Protein AF-A0A3S0UQG2-F1 (afdb_monomer)

Solvent-accessible surface area (backbone atoms only — not comparable to full-atom values): 5217 Å² total; per-residue (Å²): 130,80,65,51,57,45,85,53,20,63,41,52,40,76,34,92,99,51,95,36,32,19,44,62,78,52,57,76,92,50,27,64,61,49,24,53,36,47,76,71,71,46,78,60,58,47,77,49,98,89,45,95,65,69,43,67,41,59,43,65,40,68,68,27,45,75,72,62,43,38,38,46,42,58,43,17,41,46,90,31,37,58,40,48,75,80,65,43,74,105

Structure (mmCIF, N/CA/C/O backbone):
data_AF-A0A3S0UQG2-F1
#
_entry.id   AF-A0A3S0UQG2-F1
#
loop_
_atom_site.group_PDB
_atom_site.id
_atom_site.type_symbol
_atom_site.label_atom_id
_atom_site.label_alt_id
_atom_site.label_comp_id
_atom_site.label_asym_id
_atom_site.label_entity_id
_atom_site.label_seq_id
_atom_site.pdbx_PDB_ins_code
_atom_site.Cartn_x
_atom_site.Cartn_y
_atom_site.Cartn_z
_atom_site.occupancy
_atom_site.B_iso_or_equiv
_atom_site.auth_seq_id
_atom_site.auth_comp_id
_atom_site.auth_asym_id
_atom_site.auth_atom_id
_atom_site.pdbx_PDB_model_num
ATOM 1 N N . MET A 1 1 ? -20.181 -5.329 -1.060 1.00 44.12 1 MET A N 1
ATOM 2 C CA . MET A 1 1 ? -19.135 -4.455 -1.628 1.00 44.12 1 MET A CA 1
ATOM 3 C C . MET A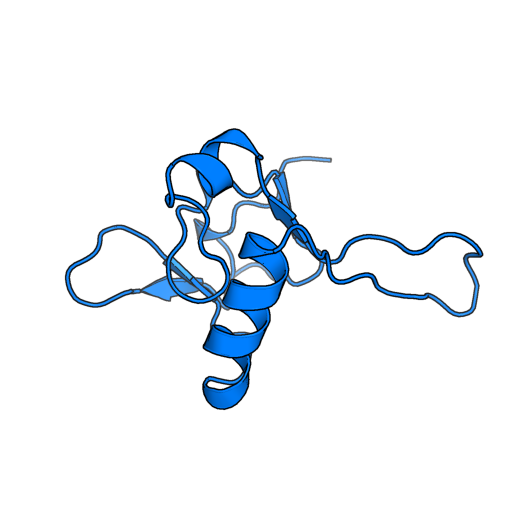 1 1 ? -18.147 -5.362 -2.329 1.00 44.12 1 MET A C 1
ATOM 5 O O . MET A 1 1 ? -17.710 -6.325 -1.715 1.00 44.12 1 MET A O 1
ATOM 9 N N . THR A 1 2 ? -17.899 -5.156 -3.619 1.00 49.34 2 THR A N 1
ATOM 10 C CA . THR A 1 2 ? -16.847 -5.891 -4.334 1.00 49.34 2 THR A CA 1
ATOM 11 C C . THR A 1 2 ? -15.488 -5.514 -3.733 1.00 49.34 2 THR A C 1
ATOM 13 O O . THR A 1 2 ? -15.301 -4.330 -3.444 1.00 49.34 2 THR A O 1
ATOM 16 N N . PRO A 1 3 ? -14.563 -6.468 -3.522 1.00 60.41 3 PRO A N 1
ATOM 17 C CA . PRO A 1 3 ? -13.219 -6.159 -3.039 1.00 60.41 3 PRO A CA 1
ATOM 18 C C . PRO A 1 3 ? -12.572 -5.091 -3.925 1.00 60.41 3 PRO A C 1
ATOM 20 O O . PRO A 1 3 ? -12.634 -5.185 -5.153 1.00 60.41 3 PRO A O 1
ATOM 23 N N . THR A 1 4 ? -11.990 -4.053 -3.326 1.00 77.00 4 THR A N 1
ATOM 24 C CA . THR A 1 4 ? -11.261 -3.025 -4.079 1.00 77.00 4 THR A CA 1
ATOM 25 C C . THR A 1 4 ? -9.980 -3.635 -4.635 1.00 77.00 4 THR A C 1
ATOM 27 O O . THR A 1 4 ? -9.055 -3.919 -3.876 1.00 77.00 4 THR A O 1
ATOM 30 N N . ASN A 1 5 ? -9.917 -3.831 -5.950 1.00 88.69 5 ASN A N 1
ATOM 31 C CA . ASN A 1 5 ? -8.758 -4.421 -6.605 1.00 88.69 5 ASN A CA 1
ATOM 32 C C . ASN A 1 5 ? -7.674 -3.364 -6.857 1.00 88.69 5 ASN A C 1
ATOM 34 O O . ASN A 1 5 ? -7.806 -2.531 -7.752 1.00 88.69 5 ASN A O 1
ATOM 38 N N . CYS A 1 6 ? -6.570 -3.404 -6.105 1.00 93.94 6 CYS A N 1
ATOM 39 C CA . CYS A 1 6 ? -5.492 -2.428 -6.280 1.00 93.94 6 CYS A CA 1
ATOM 40 C C . CYS A 1 6 ? -4.823 -2.481 -7.667 1.00 93.94 6 CYS A C 1
ATOM 42 O O . CYS A 1 6 ? -4.213 -1.483 -8.039 1.00 93.94 6 CYS A O 1
ATOM 44 N N . TYR A 1 7 ? -4.972 -3.550 -8.466 1.00 93.62 7 TYR A N 1
ATOM 45 C CA . TYR A 1 7 ? -4.505 -3.548 -9.864 1.00 93.62 7 TYR A CA 1
ATOM 46 C C . TYR A 1 7 ? -5.170 -2.443 -10.708 1.00 93.62 7 TYR A C 1
ATOM 48 O O 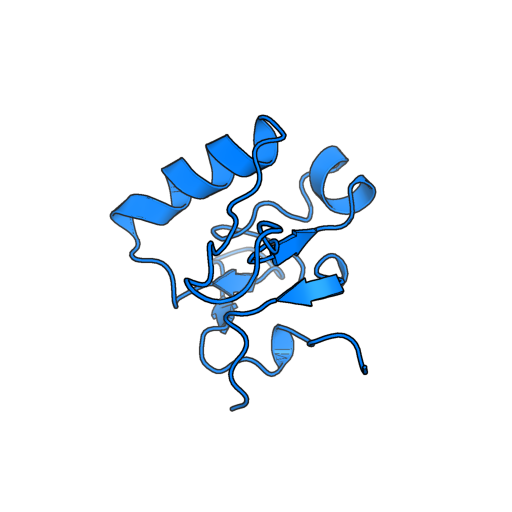. TYR A 1 7 ? -4.529 -1.838 -11.576 1.00 93.62 7 TYR A O 1
ATOM 56 N N . ASP A 1 8 ? -6.420 -2.107 -10.386 1.00 94.94 8 ASP A N 1
ATOM 57 C CA . ASP A 1 8 ? -7.232 -1.118 -11.099 1.00 94.94 8 ASP A CA 1
ATOM 58 C C . ASP A 1 8 ? -7.108 0.293 -10.493 1.00 94.94 8 ASP A C 1
ATOM 60 O O . ASP A 1 8 ? -7.760 1.237 -10.938 1.00 94.94 8 ASP A O 1
ATOM 64 N N . CYS A 1 9 ? -6.257 0.468 -9.475 1.00 95.94 9 CYS A N 1
ATOM 65 C CA . CYS A 1 9 ? -6.081 1.742 -8.786 1.00 95.94 9 CYS A CA 1
ATOM 66 C C . CYS A 1 9 ? -5.115 2.663 -9.538 1.00 95.94 9 CYS A C 1
ATOM 68 O O . CYS A 1 9 ? -3.994 2.262 -9.850 1.00 95.94 9 CYS A O 1
ATOM 70 N N . LYS A 1 10 ? -5.467 3.937 -9.742 1.00 97.06 10 LYS A N 1
ATOM 71 C CA . LYS A 1 10 ? -4.590 4.935 -10.389 1.00 97.06 10 LYS A CA 1
ATOM 72 C C . LYS A 1 10 ? -3.271 5.180 -9.646 1.00 97.06 10 LYS A C 1
ATOM 74 O O . LYS A 1 10 ? -2.319 5.676 -10.235 1.00 97.06 10 LYS A O 1
ATOM 79 N N . PHE A 1 11 ? -3.224 4.839 -8.358 1.00 96.44 11 PHE A N 1
ATOM 80 C CA . PHE A 1 11 ? -2.036 4.943 -7.510 1.00 96.44 11 PHE A CA 1
ATOM 81 C C . PHE A 1 11 ? -1.229 3.641 -7.435 1.00 96.44 11 PHE A C 1
ATOM 83 O O . PHE A 1 11 ? -0.339 3.507 -6.598 1.00 96.44 11 PHE A O 1
ATOM 90 N N . GLN A 1 12 ? -1.561 2.644 -8.252 1.00 96.25 12 GLN A N 1
ATOM 91 C CA . GLN A 1 12 ? -0.758 1.437 -8.367 1.00 96.25 12 GLN A CA 1
ATOM 92 C C . GLN A 1 12 ? 0.521 1.749 -9.147 1.00 96.25 12 GLN A C 1
ATOM 94 O O . GLN A 1 12 ? 0.480 2.328 -10.230 1.00 96.25 12 GLN A O 1
ATOM 99 N N . GLY A 1 13 ? 1.657 1.380 -8.566 1.00 95.62 13 GLY A N 1
ATOM 100 C CA . GLY A 1 13 ? 2.967 1.439 -9.196 1.00 95.62 13 GLY A CA 1
ATOM 101 C C . GLY A 1 13 ? 3.633 0.068 -9.225 1.00 95.62 13 GLY A C 1
ATOM 102 O O . GLY A 1 13 ? 3.156 -0.894 -8.623 1.00 95.62 13 GLY A O 1
ATOM 103 N N . THR A 1 14 ? 4.760 -0.009 -9.921 1.00 96.06 14 THR A N 1
ATOM 104 C CA . THR A 1 14 ? 5.567 -1.226 -10.063 1.00 96.06 14 THR A CA 1
ATOM 105 C C . THR A 1 14 ? 6.781 -1.190 -9.145 1.00 96.06 14 THR A C 1
ATOM 107 O O . THR A 1 14 ? 7.316 -0.115 -8.867 1.00 96.06 14 THR A O 1
ATOM 110 N N . VAL A 1 15 ? 7.264 -2.361 -8.737 1.00 95.06 15 VAL A N 1
ATOM 111 C CA . VAL A 1 15 ? 8.522 -2.509 -7.996 1.00 95.06 15 VAL A CA 1
ATOM 112 C C . VAL A 1 15 ? 9.589 -3.094 -8.935 1.00 95.06 15 VAL A C 1
ATOM 114 O O . VAL A 1 15 ? 9.376 -4.172 -9.489 1.00 95.06 15 VAL A O 1
ATOM 117 N N . PRO A 1 16 ? 10.734 -2.421 -9.166 1.00 94.94 16 PRO A N 1
ATOM 118 C CA . PRO A 1 16 ? 11.786 -2.951 -10.032 1.00 94.94 16 PRO A CA 1
ATOM 119 C C . PRO A 1 16 ? 12.275 -4.335 -9.581 1.00 94.94 16 PRO A C 1
ATOM 121 O O . PRO A 1 16 ? 12.676 -4.513 -8.435 1.00 94.94 16 PRO A O 1
ATOM 124 N N . GLY A 1 17 ? 12.260 -5.309 -10.495 1.00 93.88 17 GLY A N 1
ATOM 125 C CA . GLY A 1 17 ? 12.701 -6.681 -10.214 1.00 93.88 17 GLY A CA 1
ATOM 126 C C . GLY A 1 17 ? 11.700 -7.546 -9.438 1.00 93.88 17 GLY A C 1
ATOM 127 O O . GLY A 1 17 ? 12.038 -8.675 -9.094 1.00 93.88 17 GLY A O 1
ATOM 128 N N . SER A 1 18 ? 10.481 -7.058 -9.191 1.00 93.44 18 SER A N 1
ATOM 129 C CA . SER A 1 18 ? 9.403 -7.795 -8.523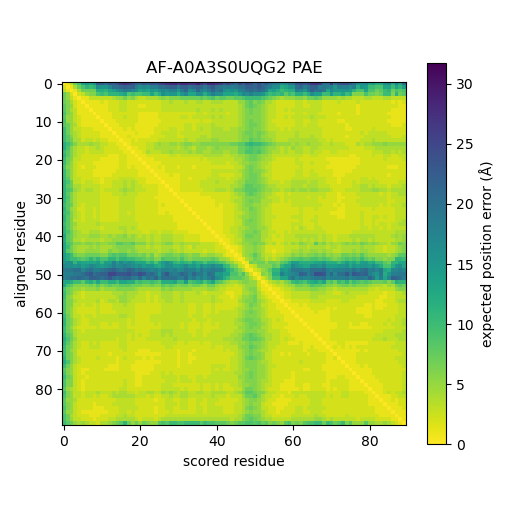 1.00 93.44 18 SER A CA 1
ATOM 130 C C . SER A 1 18 ? 8.125 -7.769 -9.369 1.00 93.44 18 SER A C 1
ATOM 132 O O . SER A 1 18 ? 7.875 -6.821 -10.113 1.00 93.44 18 SER A O 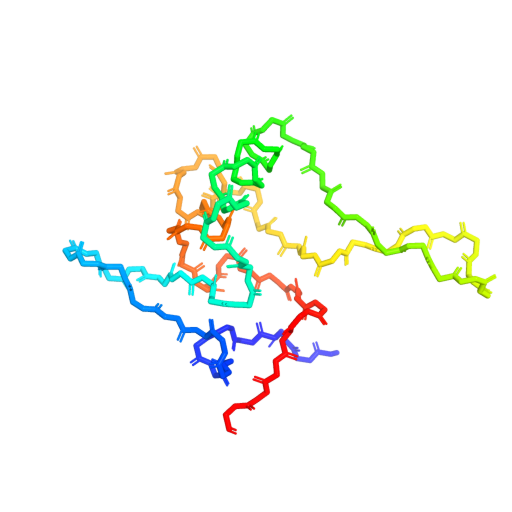1
ATOM 134 N N . ALA A 1 19 ? 7.312 -8.823 -9.271 1.00 92.94 19 ALA A N 1
ATOM 135 C CA . ALA A 1 19 ? 5.978 -8.868 -9.881 1.00 92.94 19 ALA A CA 1
ATOM 136 C C . ALA A 1 19 ? 4.912 -8.163 -9.018 1.00 92.94 19 ALA A C 1
ATOM 138 O O . ALA A 1 19 ? 3.765 -8.013 -9.439 1.00 92.94 19 ALA A O 1
ATOM 139 N N . HIS A 1 20 ? 5.280 -7.747 -7.806 1.00 95.00 20 HIS A N 1
ATOM 140 C CA . HIS A 1 20 ? 4.387 -7.071 -6.880 1.00 95.00 20 HIS A CA 1
ATOM 141 C C . HIS A 1 20 ? 4.182 -5.591 -7.233 1.00 95.00 20 HIS A C 1
ATOM 143 O O . HIS A 1 20 ? 4.848 -5.003 -8.091 1.00 95.00 20 HIS A O 1
ATOM 149 N N . SER A 1 21 ? 3.220 -4.984 -6.543 1.00 95.94 21 SER A N 1
ATOM 150 C CA . SER A 1 21 ? 2.864 -3.576 -6.681 1.00 95.94 21 SER A CA 1
ATOM 151 C C . SER A 1 21 ? 3.401 -2.731 -5.526 1.00 95.94 21 SER A C 1
ATOM 153 O O . SER A 1 21 ? 3.618 -3.215 -4.417 1.00 95.94 21 SER A O 1
ATOM 155 N N . CYS A 1 22 ? 3.550 -1.431 -5.776 1.00 96.75 22 CYS A N 1
ATOM 156 C CA . CYS A 1 22 ? 3.701 -0.408 -4.743 1.00 96.75 22 CYS A CA 1
ATOM 157 C C . CYS A 1 22 ? 2.526 0.581 -4.797 1.00 96.75 22 CYS A C 1
ATOM 159 O O . CYS A 1 22 ? 1.818 0.672 -5.803 1.00 96.75 22 CYS A O 1
ATOM 161 N N . CYS A 1 23 ? 2.294 1.325 -3.713 1.00 96.50 23 CYS A N 1
ATOM 162 C CA . CYS A 1 23 ? 1.257 2.354 -3.660 1.00 96.50 23 CYS A CA 1
ATOM 163 C C . CYS A 1 23 ? 1.886 3.747 -3.740 1.00 96.50 23 CYS A C 1
ATOM 165 O O . CYS A 1 23 ? 2.597 4.179 -2.831 1.00 96.50 23 CYS A O 1
ATOM 167 N N . THR A 1 24 ? 1.591 4.472 -4.819 1.00 96.88 24 THR A N 1
ATOM 168 C CA . THR A 1 24 ? 2.148 5.801 -5.097 1.00 96.88 24 THR A CA 1
ATOM 169 C C . THR A 1 24 ? 1.374 6.946 -4.455 1.00 96.88 24 THR A C 1
ATOM 171 O O . THR A 1 24 ? 1.873 8.067 -4.439 1.00 96.88 24 THR A O 1
ATOM 174 N N . PHE A 1 25 ? 0.206 6.670 -3.860 1.00 95.94 25 PHE A N 1
ATOM 175 C CA . PHE A 1 25 ? -0.537 7.646 -3.056 1.00 95.94 25 PHE A CA 1
ATOM 176 C C . PHE A 1 25 ? 0.273 8.102 -1.839 1.00 95.94 25 PHE A C 1
ATOM 178 O O . PHE A 1 25 ? 0.203 9.259 -1.434 1.00 95.94 25 PHE A O 1
ATOM 185 N N . ILE A 1 26 ? 1.047 7.183 -1.253 1.00 95.25 26 ILE A N 1
ATOM 186 C CA . ILE A 1 26 ? 1.882 7.472 -0.093 1.00 95.25 26 ILE A CA 1
ATOM 187 C C . ILE A 1 26 ? 3.192 8.123 -0.560 1.00 95.25 26 ILE A C 1
ATOM 189 O O . ILE A 1 26 ? 3.894 7.523 -1.393 1.00 95.25 26 ILE A O 1
ATOM 193 N N . PRO A 1 27 ? 3.551 9.300 -0.005 1.00 94.56 27 PRO A N 1
ATOM 194 C CA . PRO A 1 27 ? 4.845 9.936 -0.234 1.00 94.56 27 PRO A CA 1
ATOM 195 C C . PRO A 1 27 ? 6.004 8.989 0.078 1.00 94.56 27 PRO A C 1
ATOM 197 O O . PRO A 1 27 ? 5.945 8.214 1.035 1.00 94.56 27 PRO A O 1
ATOM 200 N N . GLU A 1 28 ? 7.047 9.025 -0.748 1.00 92.00 28 GLU A N 1
ATOM 201 C CA . GLU A 1 28 ? 8.152 8.061 -0.707 1.00 92.00 28 GLU A CA 1
ATOM 202 C C . GLU A 1 28 ? 8.838 7.991 0.666 1.00 92.00 28 GLU A C 1
ATOM 204 O O . GLU A 1 28 ? 9.062 6.900 1.193 1.00 92.00 28 GLU A O 1
ATOM 209 N N . ASP A 1 29 ? 9.058 9.145 1.293 1.00 94.25 29 ASP A N 1
ATOM 210 C CA . ASP A 1 29 ? 9.679 9.306 2.609 1.00 94.25 29 ASP A CA 1
ATOM 211 C C . ASP A 1 29 ? 8.854 8.696 3.758 1.00 94.25 29 ASP A C 1
ATOM 213 O O . ASP A 1 29 ? 9.390 8.372 4.820 1.00 94.25 29 ASP A O 1
ATOM 217 N N . MET A 1 30 ? 7.556 8.465 3.542 1.00 94.50 30 MET A N 1
ATOM 218 C CA . MET A 1 30 ? 6.665 7.841 4.521 1.00 94.50 30 MET A CA 1
ATOM 219 C C . MET A 1 30 ? 6.500 6.332 4.327 1.00 94.50 30 MET A C 1
ATOM 221 O O . MET A 1 30 ? 6.102 5.641 5.270 1.00 94.50 30 MET A O 1
ATOM 225 N N . ARG A 1 31 ? 6.797 5.791 3.139 1.00 94.56 31 ARG A N 1
ATOM 226 C CA . ARG A 1 31 ? 6.456 4.400 2.791 1.00 94.56 31 ARG A CA 1
ATOM 227 C C . ARG A 1 31 ? 7.092 3.381 3.727 1.00 94.56 31 ARG A C 1
ATOM 229 O O . ARG A 1 31 ? 6.388 2.520 4.250 1.00 94.56 31 ARG A O 1
ATOM 236 N N . LEU A 1 32 ? 8.393 3.513 3.992 1.00 93.88 32 LEU A N 1
ATOM 237 C CA . LEU A 1 32 ? 9.114 2.591 4.873 1.00 93.88 32 LEU A CA 1
ATOM 238 C C . LEU A 1 32 ? 8.568 2.635 6.306 1.00 93.88 32 LEU A C 1
ATOM 240 O O . LEU A 1 32 ? 8.373 1.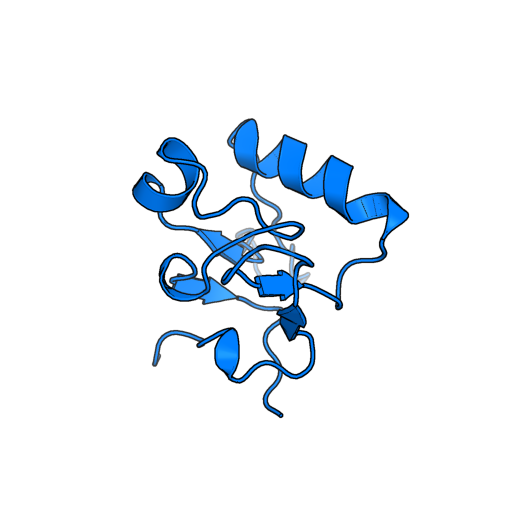596 6.933 1.00 93.88 32 LEU A O 1
ATOM 244 N N . LYS A 1 33 ? 8.265 3.837 6.811 1.00 95.00 33 LYS A N 1
ATOM 245 C CA . LYS A 1 33 ? 7.678 4.016 8.143 1.00 95.00 33 LYS A CA 1
ATOM 246 C C . LYS A 1 33 ? 6.315 3.334 8.238 1.00 95.00 33 LYS A C 1
ATOM 248 O O . LYS A 1 33 ? 6.062 2.644 9.219 1.00 95.00 33 LYS A O 1
ATOM 253 N N . LEU A 1 34 ? 5.455 3.499 7.232 1.00 93.62 34 LEU A N 1
ATOM 254 C CA . LEU A 1 34 ? 4.145 2.845 7.216 1.00 93.62 34 LEU A CA 1
ATOM 255 C C . LEU A 1 34 ? 4.266 1.324 7.118 1.00 93.62 34 LEU A C 1
ATOM 257 O O . LEU A 1 34 ? 3.607 0.627 7.882 1.00 93.62 34 LEU A O 1
ATOM 261 N N . MET A 1 35 ? 5.153 0.814 6.263 1.00 93.44 35 MET A N 1
ATOM 262 C CA . MET A 1 35 ? 5.422 -0.621 6.162 1.00 93.44 35 MET A CA 1
ATOM 263 C C . MET A 1 35 ? 5.829 -1.214 7.518 1.00 93.44 35 MET A C 1
ATOM 265 O O . MET A 1 35 ? 5.271 -2.221 7.948 1.00 93.44 35 MET A O 1
ATOM 269 N N . LEU A 1 36 ? 6.743 -0.557 8.242 1.00 93.38 36 LEU A N 1
ATOM 270 C CA . LEU A 1 36 ? 7.159 -0.991 9.580 1.00 93.38 36 LEU A CA 1
ATOM 271 C C . LEU A 1 36 ? 6.007 -0.974 10.594 1.00 93.38 36 LEU A C 1
ATOM 273 O O . LEU A 1 36 ? 5.944 -1.846 11.458 1.00 93.38 36 LEU A O 1
ATOM 277 N N . LEU A 1 37 ? 5.079 -0.017 10.490 1.00 92.56 37 LEU A N 1
ATOM 278 C CA . LEU A 1 37 ? 3.889 0.007 11.342 1.00 92.56 37 LEU A CA 1
ATOM 279 C C . LEU A 1 37 ? 2.998 -1.216 11.081 1.00 92.56 37 LEU A C 1
ATOM 281 O O . LEU A 1 37 ? 2.686 -1.924 12.039 1.00 92.56 37 LEU A O 1
ATOM 285 N N . TYR A 1 38 ? 2.678 -1.524 9.820 1.00 90.06 38 TYR A N 1
ATOM 286 C CA . TYR A 1 38 ? 1.862 -2.697 9.475 1.00 90.06 38 TYR A CA 1
ATOM 287 C C . TYR A 1 38 ? 2.531 -4.014 9.879 1.00 90.06 38 TYR A C 1
ATOM 289 O O . TYR A 1 38 ? 1.881 -4.871 10.475 1.00 90.06 38 TYR A O 1
ATOM 297 N N . LEU A 1 39 ? 3.843 -4.150 9.662 1.00 89.94 39 LEU A N 1
ATOM 298 C CA . LEU A 1 39 ? 4.609 -5.315 10.123 1.00 89.94 39 LEU A CA 1
ATOM 299 C C . LEU A 1 39 ? 4.627 -5.447 11.653 1.00 89.94 39 LEU A C 1
ATOM 301 O O . LEU A 1 39 ? 4.662 -6.558 12.175 1.00 89.94 39 LEU A O 1
ATOM 305 N N . SER A 1 40 ? 4.558 -4.331 12.385 1.00 90.62 40 SER A N 1
ATOM 306 C CA . SER A 1 40 ? 4.416 -4.331 13.849 1.00 90.62 40 SER A CA 1
ATOM 307 C C . SER A 1 40 ? 2.985 -4.604 14.338 1.00 90.62 40 SER A C 1
ATOM 309 O O . SER A 1 40 ? 2.723 -4.511 15.536 1.00 90.62 40 SER A O 1
ATOM 311 N N . GLY A 1 41 ? 2.050 -4.909 13.430 1.00 88.75 41 GLY A N 1
ATOM 312 C CA . GLY A 1 41 ? 0.639 -5.143 13.741 1.00 88.75 41 GLY A CA 1
ATOM 313 C C . GLY A 1 41 ? -0.164 -3.866 13.996 1.00 88.75 41 GLY A C 1
ATOM 314 O O . GLY A 1 41 ? -1.276 -3.934 14.511 1.00 88.75 41 GLY A O 1
ATOM 315 N N . LYS A 1 42 ? 0.385 -2.692 13.661 1.00 90.44 42 LYS A N 1
ATOM 316 C CA . LYS A 1 42 ? -0.316 -1.411 13.787 1.00 90.44 42 LYS A CA 1
ATOM 317 C C . LYS A 1 42 ? -1.041 -1.090 12.490 1.00 90.44 42 LYS A C 1
ATOM 319 O O . LYS A 1 42 ? -0.444 -1.109 11.419 1.00 90.44 42 LYS A O 1
ATOM 324 N N . GLN A 1 43 ? -2.308 -0.719 12.610 1.00 86.31 43 GLN A N 1
ATOM 325 C CA . GLN A 1 43 ? -3.150 -0.338 11.485 1.00 86.31 43 GLN A CA 1
ATOM 326 C C . GLN A 1 43 ? -3.440 1.162 11.531 1.00 86.31 43 GLN A C 1
ATOM 328 O O . GLN A 1 43 ? -3.616 1.737 12.606 1.00 86.31 43 GLN A O 1
ATOM 333 N N . LEU A 1 44 ? -3.472 1.804 10.363 1.00 88.25 44 LEU A N 1
ATOM 334 C CA . LEU A 1 44 ? -3.924 3.188 10.268 1.00 88.25 44 LEU A CA 1
ATOM 335 C C . LEU A 1 44 ? -5.447 3.225 10.199 1.00 88.25 44 LEU A C 1
ATOM 337 O O . LEU A 1 44 ? -6.056 2.474 9.435 1.00 88.25 44 LEU A O 1
ATOM 341 N N . VAL A 1 45 ? -6.039 4.145 10.949 1.00 90.00 45 VAL A N 1
ATOM 342 C CA . VAL A 1 45 ? -7.483 4.363 10.993 1.00 90.00 45 VAL A CA 1
ATOM 343 C C . VAL A 1 45 ? -7.811 5.803 10.622 1.00 90.00 45 VAL A C 1
ATOM 345 O O . VAL A 1 45 ? -7.024 6.714 10.879 1.00 90.00 45 VAL A O 1
ATOM 348 N N . ILE A 1 46 ? -8.971 5.999 10.008 1.00 85.50 46 ILE A N 1
ATOM 349 C CA . ILE A 1 46 ? -9.584 7.306 9.800 1.00 85.50 46 ILE A CA 1
ATOM 350 C C . ILE A 1 46 ? -10.566 7.514 10.944 1.00 85.50 46 ILE A C 1
ATOM 352 O O . ILE A 1 46 ? -11.471 6.706 11.148 1.00 85.50 46 ILE A O 1
ATOM 356 N N . THR A 1 47 ? -10.389 8.605 11.676 1.00 81.94 47 THR A N 1
ATOM 357 C CA . THR A 1 47 ? -11.392 9.122 12.604 1.00 81.94 47 THR A CA 1
ATOM 358 C C . THR A 1 47 ? -12.262 10.099 11.826 1.00 81.94 47 THR A C 1
ATOM 360 O O . THR A 1 47 ? -11.782 11.162 11.431 1.00 81.94 47 THR A O 1
ATOM 363 N N . GLN A 1 48 ? -13.504 9.723 11.532 1.00 74.38 48 GLN A N 1
ATOM 364 C CA . GLN A 1 48 ? -14.468 10.659 10.956 1.00 74.38 48 GLN A CA 1
ATOM 365 C C . GLN A 1 48 ? -15.118 11.438 12.099 1.00 74.38 48 GLN A C 1
ATOM 367 O O . GLN A 1 48 ? -15.424 10.855 13.133 1.00 74.38 48 GLN A O 1
ATOM 372 N N . GLU A 1 49 ? -15.327 12.743 11.926 1.00 71.44 49 GLU A N 1
ATOM 373 C CA . GLU A 1 49 ? -15.888 13.607 12.980 1.00 71.44 49 GLU A CA 1
ATOM 374 C C . GLU A 1 49 ? -17.308 13.1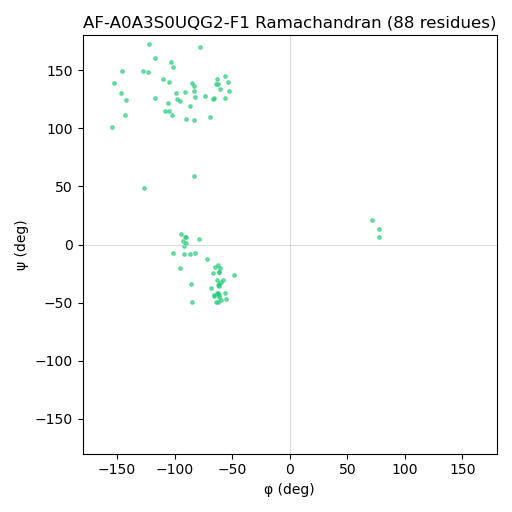84 13.411 1.00 71.44 49 GLU A C 1
ATOM 376 O O . GLU A 1 49 ? -17.709 13.451 14.539 1.00 71.44 49 GLU A O 1
ATOM 381 N N . GLU A 1 50 ? -18.047 12.488 12.539 1.00 69.81 50 GLU A N 1
ATOM 382 C CA . GLU A 1 50 ? -19.439 12.063 12.760 1.00 69.81 50 GLU A CA 1
ATOM 383 C C . GLU A 1 50 ? -19.603 10.585 13.166 1.00 69.81 50 GLU A C 1
ATOM 385 O O . GLU A 1 50 ? -20.710 10.172 13.508 1.00 69.81 50 GLU A O 1
ATOM 390 N N . SER A 1 51 ? -18.538 9.771 13.145 1.00 62.41 51 SER A N 1
ATOM 391 C CA . SER A 1 51 ? -18.600 8.356 13.542 1.00 62.41 51 SER A CA 1
ATOM 392 C C . SER A 1 51 ? -17.717 8.096 14.759 1.00 62.41 51 SER A C 1
ATOM 394 O O . SER A 1 51 ? -16.518 8.360 14.710 1.00 62.41 51 SER A O 1
ATOM 396 N N . GLU A 1 52 ? -18.274 7.515 15.823 1.00 69.75 52 GLU A N 1
ATOM 397 C CA . GLU A 1 52 ? -17.511 7.212 17.047 1.00 69.75 52 GLU A CA 1
ATOM 398 C C . GLU A 1 52 ? -16.432 6.137 16.837 1.00 69.75 52 GLU A C 1
ATOM 400 O O . GLU A 1 52 ? -15.428 6.126 17.548 1.00 69.75 52 GLU A O 1
ATOM 405 N N . GLU A 1 53 ? -16.596 5.262 15.841 1.00 80.94 53 GLU A N 1
ATOM 406 C CA . GLU A 1 53 ? -15.702 4.122 15.644 1.00 80.94 53 GLU A CA 1
ATOM 407 C C . GLU A 1 53 ? -14.621 4.401 14.583 1.00 80.94 53 GLU A C 1
ATOM 409 O O . GLU A 1 53 ? -14.943 4.740 13.438 1.00 80.94 53 GLU A O 1
ATOM 414 N N . PRO A 1 54 ? -13.328 4.231 14.916 1.00 84.12 54 PRO A N 1
ATOM 415 C CA . PRO A 1 54 ? -12.240 4.394 13.962 1.00 84.12 54 PRO A CA 1
ATOM 416 C C . PRO A 1 54 ? -12.310 3.322 12.868 1.00 84.12 54 PRO A C 1
ATOM 418 O O . PRO A 1 54 ? -12.295 2.122 13.143 1.00 84.12 54 PRO A O 1
ATOM 421 N N . VAL A 1 55 ? -12.318 3.749 11.605 1.00 86.25 55 VAL A N 1
ATOM 422 C CA . VAL A 1 55 ? -12.394 2.831 10.459 1.00 86.25 55 VAL A CA 1
ATOM 423 C C . VAL A 1 55 ? -11.002 2.611 9.875 1.00 86.25 55 VAL A C 1
ATOM 425 O O . VAL A 1 55 ? -10.312 3.589 9.574 1.00 86.25 55 VAL A O 1
ATOM 428 N N . PRO A 1 56 ? -10.562 1.365 9.647 1.00 90.31 56 PRO A N 1
ATOM 429 C CA . PRO A 1 56 ? -9.273 1.129 9.022 1.00 90.31 56 PRO A CA 1
ATOM 430 C C . PRO A 1 56 ? -9.159 1.685 7.600 1.00 90.31 56 PRO A C 1
ATOM 432 O O . PRO A 1 56 ? -10.062 1.532 6.778 1.00 90.31 56 PRO A O 1
ATOM 435 N N . ILE A 1 57 ? -8.008 2.290 7.291 1.00 91.88 57 ILE A N 1
ATOM 436 C CA . ILE A 1 57 ? -7.698 2.800 5.944 1.00 91.88 57 ILE A CA 1
ATOM 437 C C . ILE A 1 57 ? -7.518 1.650 4.949 1.00 91.88 57 ILE A C 1
ATOM 439 O O . ILE A 1 57 ? -7.879 1.768 3.778 1.00 91.88 57 ILE A O 1
ATOM 443 N N . LEU A 1 58 ? -6.912 0.560 5.407 1.00 92.31 58 LEU A N 1
ATOM 444 C CA . LEU A 1 58 ? -6.497 -0.566 4.585 1.00 92.31 58 LEU A CA 1
ATOM 445 C C . LEU A 1 58 ? -6.629 -1.845 5.399 1.00 92.31 58 LEU A C 1
ATOM 447 O O . LEU A 1 58 ? -6.095 -1.911 6.506 1.00 92.31 58 LEU A O 1
ATOM 451 N N . ASN A 1 59 ? -7.270 -2.862 4.836 1.00 92.00 59 ASN A N 1
ATOM 452 C CA . ASN A 1 59 ? -7.325 -4.199 5.410 1.00 92.00 59 ASN A CA 1
ATOM 453 C C . ASN A 1 59 ? -6.453 -5.148 4.589 1.00 92.00 59 ASN A C 1
ATOM 455 O O . ASN A 1 59 ? -6.731 -5.424 3.419 1.00 92.00 59 ASN A O 1
ATOM 459 N N . LEU A 1 60 ? -5.401 -5.651 5.229 1.00 92.19 60 LEU A N 1
ATOM 460 C CA . LEU A 1 60 ? -4.469 -6.614 4.659 1.00 92.19 60 LEU A CA 1
ATOM 461 C C . LEU A 1 60 ? -4.734 -7.999 5.237 1.00 92.19 60 LEU A C 1
ATOM 463 O O . LEU A 1 60 ? -4.981 -8.141 6.435 1.00 92.19 60 LEU A O 1
ATOM 467 N N . ASP A 1 61 ? -4.651 -9.017 4.389 1.00 91.94 61 ASP A N 1
ATOM 468 C CA . ASP A 1 61 ? -4.781 -10.400 4.822 1.00 91.94 61 ASP A CA 1
ATOM 469 C C . ASP A 1 61 ? -3.592 -10.796 5.729 1.00 91.94 61 ASP A C 1
ATOM 471 O O . ASP A 1 61 ? -2.429 -10.667 5.315 1.00 91.94 61 ASP A O 1
ATOM 475 N N . PRO A 1 62 ? -3.838 -11.306 6.953 1.00 91.62 62 PRO A N 1
ATOM 476 C CA . PRO A 1 62 ? -2.774 -11.709 7.871 1.00 91.62 62 PRO A CA 1
ATOM 477 C C . PRO A 1 62 ? -1.825 -12.774 7.307 1.00 91.62 62 PRO A C 1
ATOM 479 O O . PRO A 1 62 ? -0.646 -12.799 7.667 1.00 91.62 62 PRO A O 1
ATOM 482 N N . HIS A 1 63 ? -2.308 -13.655 6.427 1.00 92.81 63 HIS A N 1
ATOM 483 C CA . HIS A 1 63 ? -1.487 -14.650 5.745 1.00 92.81 63 HIS A CA 1
ATOM 484 C C . HIS A 1 63 ? -0.488 -13.984 4.796 1.00 92.81 63 HIS A C 1
ATOM 486 O O . HIS A 1 63 ? 0.694 -14.335 4.805 1.00 92.81 63 HIS A O 1
ATOM 492 N N . GLY A 1 64 ? -0.939 -12.989 4.028 1.00 93.12 64 GLY A N 1
ATOM 493 C CA . GLY A 1 64 ? -0.079 -12.196 3.152 1.00 93.12 64 GLY A CA 1
ATOM 494 C C . GLY A 1 64 ? 0.997 -11.441 3.935 1.00 93.12 64 GLY A C 1
ATOM 495 O O . GLY A 1 64 ? 2.168 -11.479 3.563 1.00 93.12 64 GLY A O 1
ATOM 496 N N . ILE A 1 65 ? 0.635 -10.825 5.067 1.00 91.62 65 ILE A N 1
ATOM 497 C CA . ILE A 1 65 ? 1.596 -10.122 5.938 1.00 91.62 65 ILE A CA 1
ATOM 498 C C . ILE A 1 65 ? 2.639 -11.103 6.486 1.00 91.62 65 ILE A C 1
ATOM 500 O O . ILE A 1 65 ? 3.839 -10.860 6.382 1.00 91.62 65 ILE A O 1
ATOM 504 N N . LYS A 1 66 ? 2.196 -12.236 7.046 1.00 91.19 66 LYS A N 1
ATOM 505 C CA . LYS A 1 66 ? 3.079 -13.214 7.700 1.00 91.19 66 LYS A CA 1
ATOM 506 C C . LYS A 1 66 ? 4.121 -13.813 6.751 1.00 91.19 66 LYS A C 1
ATOM 508 O O . LYS A 1 66 ? 5.229 -14.109 7.189 1.00 91.19 66 LYS A O 1
ATOM 513 N N . ASN A 1 67 ? 3.771 -13.995 5.480 1.00 93.38 67 ASN A N 1
ATOM 514 C CA . ASN A 1 67 ? 4.682 -14.518 4.460 1.00 93.38 67 ASN A CA 1
ATOM 515 C C . ASN A 1 67 ? 5.477 -13.420 3.731 1.00 93.38 67 ASN A C 1
ATOM 517 O O . ASN A 1 67 ? 6.261 -13.728 2.836 1.00 93.38 67 ASN A O 1
ATOM 521 N N . GLY A 1 68 ? 5.292 -12.146 4.098 1.00 91.31 68 GLY A N 1
ATOM 522 C CA . GLY A 1 68 ? 5.965 -11.020 3.453 1.00 91.31 68 GLY A CA 1
ATOM 523 C C . GLY A 1 68 ? 5.454 -10.710 2.043 1.00 91.31 68 GLY A C 1
ATOM 524 O O . GLY A 1 68 ? 6.165 -10.075 1.273 1.00 91.31 68 GLY A O 1
ATOM 525 N N . TRP A 1 69 ? 4.242 -11.144 1.691 1.00 94.62 69 TRP A N 1
ATOM 526 C CA . TRP A 1 69 ? 3.593 -10.874 0.399 1.00 94.62 69 TRP A CA 1
ATOM 527 C C . TRP A 1 69 ? 2.714 -9.617 0.418 1.00 94.62 69 TRP A C 1
ATOM 529 O O . TRP A 1 69 ? 2.226 -9.184 -0.623 1.00 94.62 69 TRP A O 1
ATOM 539 N N . ALA A 1 70 ? 2.502 -9.023 1.595 1.00 94.94 70 ALA A N 1
ATOM 540 C CA . ALA A 1 70 ? 1.654 -7.850 1.789 1.00 94.94 70 ALA A CA 1
ATOM 541 C C . ALA A 1 70 ? 2.389 -6.700 2.511 1.00 94.94 70 ALA A C 1
ATOM 543 O O . ALA A 1 70 ? 1.859 -6.127 3.463 1.00 94.94 70 ALA A O 1
ATOM 544 N N . ASN A 1 71 ? 3.603 -6.332 2.076 1.00 95.19 71 ASN A N 1
ATOM 545 C CA . ASN A 1 71 ? 4.386 -5.239 2.683 1.00 95.19 71 ASN A CA 1
ATOM 546 C C . ASN A 1 71 ? 3.966 -3.868 2.126 1.00 95.19 71 ASN A C 1
ATOM 548 O O . ASN A 1 71 ? 4.754 -3.113 1.545 1.00 95.19 71 ASN A O 1
ATOM 552 N N . TRP A 1 72 ? 2.688 -3.532 2.288 1.00 95.25 72 TRP A N 1
ATOM 553 C CA . TRP A 1 72 ? 2.154 -2.237 1.879 1.00 95.25 72 TRP A CA 1
ATOM 554 C C . TRP A 1 72 ? 2.815 -1.092 2.675 1.00 95.25 72 TRP A C 1
ATOM 556 O O . TRP A 1 72 ? 3.054 -1.244 3.874 1.00 95.25 72 TRP A O 1
ATOM 566 N N . PRO A 1 73 ? 3.089 0.079 2.067 1.00 96.19 73 PRO A N 1
ATOM 567 C CA . PRO A 1 73 ? 2.830 0.470 0.673 1.00 96.19 73 PRO A CA 1
ATOM 568 C C . PRO A 1 73 ? 3.989 0.181 -0.297 1.00 96.19 73 PRO A C 1
ATOM 570 O O . PRO A 1 73 ? 3.940 0.631 -1.442 1.00 96.19 73 PRO A O 1
ATOM 573 N N . VAL A 1 74 ? 5.048 -0.495 0.154 1.00 96.19 74 VAL A N 1
ATOM 574 C CA . VAL A 1 74 ? 6.327 -0.593 -0.570 1.00 96.19 74 VAL A CA 1
ATOM 575 C C . VAL A 1 74 ? 6.314 -1.718 -1.599 1.00 96.19 74 VAL A C 1
ATOM 577 O O . VAL A 1 74 ? 6.683 -1.485 -2.745 1.00 96.19 74 VAL A O 1
ATOM 580 N N . ASP A 1 75 ? 5.900 -2.912 -1.187 1.00 96.12 75 ASP A N 1
ATOM 581 C CA . ASP A 1 75 ? 5.974 -4.129 -1.992 1.00 96.12 75 ASP A CA 1
ATOM 582 C C . ASP A 1 75 ? 4.882 -5.097 -1.515 1.00 96.12 75 ASP A C 1
ATOM 584 O O . ASP A 1 75 ? 4.983 -5.715 -0.453 1.00 96.12 75 ASP A O 1
ATOM 588 N N . PHE A 1 76 ? 3.779 -5.165 -2.251 1.00 96.06 76 PHE A N 1
ATOM 589 C CA . PHE A 1 76 ? 2.654 -6.023 -1.903 1.00 96.06 76 PHE A CA 1
ATOM 590 C C . PHE A 1 76 ? 1.966 -6.572 -3.144 1.00 96.06 76 PHE A C 1
ATOM 592 O O . PHE A 1 76 ? 1.879 -5.909 -4.180 1.00 96.06 76 PHE A O 1
ATOM 599 N N . ASP A 1 77 ? 1.415 -7.770 -3.014 1.00 95.56 77 ASP A N 1
ATOM 600 C CA . ASP A 1 77 ? 0.487 -8.309 -3.993 1.00 95.56 77 ASP A CA 1
ATOM 601 C C . ASP A 1 77 ? -0.951 -7.832 -3.666 1.00 95.56 77 ASP A C 1
ATOM 603 O O . ASP A 1 77 ? -1.455 -8.106 -2.568 1.00 95.56 77 ASP A O 1
ATOM 607 N N . PRO A 1 78 ? -1.621 -7.093 -4.582 1.00 94.50 78 PRO A N 1
ATOM 608 C CA . PRO A 1 78 ? -3.010 -6.652 -4.443 1.00 94.50 78 PRO A CA 1
ATOM 609 C C . PRO A 1 78 ? -4.017 -7.719 -4.023 1.00 94.50 78 PRO A C 1
ATOM 611 O O . PRO A 1 78 ? -5.017 -7.360 -3.406 1.00 94.50 78 PRO A O 1
ATOM 614 N N . VAL A 1 79 ? -3.773 -9.003 -4.309 1.00 93.75 79 VAL A N 1
ATOM 615 C CA . VAL A 1 79 ? -4.675 -10.094 -3.893 1.00 93.75 79 VAL A CA 1
ATOM 616 C C . VAL A 1 79 ? -4.821 -10.202 -2.372 1.00 93.75 79 VAL A C 1
ATOM 618 O O . VAL A 1 79 ? -5.837 -10.697 -1.890 1.00 93.75 79 VAL A O 1
ATOM 621 N N . TRP A 1 80 ? -3.841 -9.703 -1.609 1.00 94.81 80 TRP A N 1
ATOM 622 C CA . TRP A 1 80 ? -3.869 -9.678 -0.143 1.00 94.81 80 TRP A CA 1
ATOM 623 C C . TRP A 1 80 ? -4.497 -8.401 0.433 1.00 94.81 80 TRP A C 1
ATOM 625 O O . TRP A 1 80 ? -4.457 -8.197 1.647 1.00 94.81 80 TRP A O 1
ATOM 635 N N . VAL A 1 81 ? -5.068 -7.528 -0.404 1.00 93.50 81 VAL A N 1
ATOM 636 C CA . VAL A 1 81 ? -5.794 -6.323 0.019 1.00 93.50 81 VAL A CA 1
ATOM 637 C C . VAL A 1 81 ? -7.293 -6.586 -0.093 1.00 93.50 81 VAL A C 1
ATOM 639 O O . VAL A 1 81 ? -7.833 -6.690 -1.191 1.00 93.50 81 VAL A O 1
ATOM 642 N N . SER A 1 82 ? -7.987 -6.668 1.041 1.00 91.19 82 SER A N 1
ATOM 643 C CA . SER A 1 82 ? -9.439 -6.920 1.050 1.00 91.19 82 SER A CA 1
ATOM 644 C C . SER A 1 82 ? -10.267 -5.641 0.907 1.00 91.19 82 SER A C 1
ATOM 646 O O . SER A 1 82 ? -11.326 -5.654 0.277 1.00 91.19 82 SER A O 1
ATOM 648 N N . ASP A 1 83 ? -9.7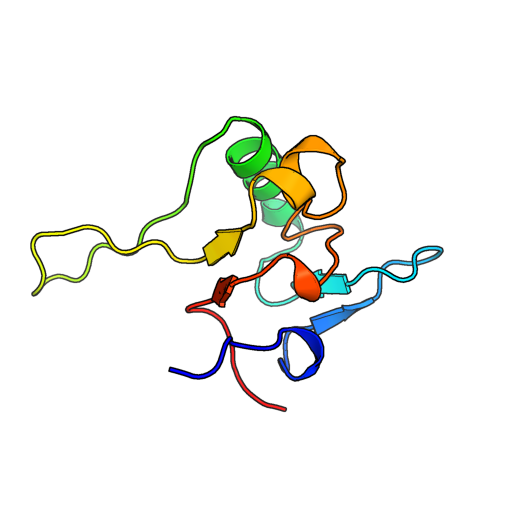80 -4.531 1.463 1.00 91.75 83 ASP A N 1
ATOM 649 C CA . ASP A 1 83 ? -10.429 -3.220 1.417 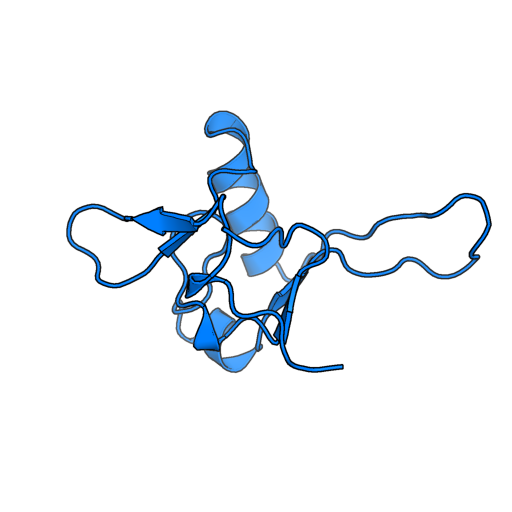1.00 91.75 83 ASP A CA 1
ATOM 650 C C . ASP A 1 83 ? -9.378 -2.107 1.515 1.00 91.75 83 ASP A C 1
ATOM 652 O O . ASP A 1 83 ? -8.424 -2.204 2.290 1.00 91.75 83 ASP A O 1
ATOM 656 N N . CYS A 1 84 ? -9.549 -1.049 0.725 1.00 93.00 84 CYS A N 1
ATOM 657 C CA . CYS A 1 84 ? -8.650 0.098 0.675 1.00 93.00 84 CYS A CA 1
ATOM 658 C C . CYS A 1 84 ? -9.448 1.391 0.483 1.00 93.00 84 CYS A C 1
ATOM 660 O O . CYS A 1 84 ? -9.974 1.658 -0.597 1.00 93.00 84 CYS A O 1
ATOM 662 N N . LYS A 1 85 ? -9.481 2.250 1.508 1.00 92.69 85 LYS A N 1
ATOM 663 C CA . LYS A 1 85 ? -10.160 3.559 1.459 1.00 92.69 85 LYS A CA 1
ATOM 664 C C . LYS A 1 85 ? -9.440 4.589 0.588 1.00 92.69 85 LYS A C 1
ATOM 666 O O . LYS A 1 85 ? -10.017 5.618 0.261 1.00 92.69 85 LYS A O 1
ATOM 671 N N . LEU A 1 86 ? -8.199 4.301 0.192 1.00 92.44 86 LEU A N 1
ATOM 672 C CA . LEU A 1 86 ? -7.402 5.127 -0.721 1.00 92.44 86 LEU A CA 1
ATOM 673 C C . LEU A 1 86 ? -7.573 4.717 -2.192 1.00 92.44 86 LEU A C 1
ATOM 675 O O . LEU A 1 86 ? -6.956 5.317 -3.074 1.00 92.44 86 LEU A O 1
ATOM 679 N N . PHE A 1 87 ? -8.366 3.678 -2.475 1.00 94.62 87 PHE A N 1
ATOM 680 C CA . PHE A 1 87 ? -8.596 3.211 -3.835 1.00 94.62 87 PHE A CA 1
ATOM 681 C C . PHE A 1 87 ? -9.235 4.311 -4.691 1.00 94.62 87 PHE A C 1
ATOM 683 O O . PHE A 1 87 ? -10.194 4.973 -4.300 1.00 94.62 87 PHE A O 1
ATOM 690 N N . THR A 1 88 ? -8.716 4.499 -5.900 1.00 95.06 88 THR A N 1
ATOM 691 C CA . THR A 1 88 ? -9.354 5.329 -6.922 1.00 95.06 88 THR A CA 1
ATOM 692 C C . THR A 1 88 ? -9.152 4.661 -8.268 1.00 95.06 88 THR A C 1
ATOM 694 O O . THR A 1 88 ? -8.007 4.403 -8.633 1.00 95.06 88 THR A O 1
ATOM 697 N N . SER A 1 89 ? -10.241 4.397 -8.995 1.00 94.50 89 SER A N 1
ATOM 698 C CA . SER A 1 89 ? -10.184 3.768 -10.321 1.00 94.50 89 SER A CA 1
ATOM 699 C C . SER A 1 89 ? -9.296 4.553 -11.289 1.00 94.50 89 SER A C 1
ATOM 701 O O . SER A 1 89 ? -9.255 5.787 -11.232 1.00 94.50 89 SER A O 1
ATOM 703 N N . LYS A 1 90 ? -8.600 3.815 -12.160 1.00 91.00 90 LYS A N 1
ATOM 704 C CA . LYS A 1 90 ? -8.038 4.323 -13.419 1.00 91.00 90 LYS A CA 1
ATOM 705 C C . LYS A 1 90 ? -9.147 4.761 -14.375 1.00 91.00 90 LYS A C 1
ATOM 707 O O . LYS A 1 90 ? -10.277 4.230 -14.239 1.00 91.00 90 LYS A O 1
#

Radius of gyration: 12.83 Å; Cα contacts (8 Å, |Δi|>4): 147; chains: 1; bounding box: 32×28×30 Å

Nearest PDB structures (foldseek):
  7dfz-assembly1_A  TM=3.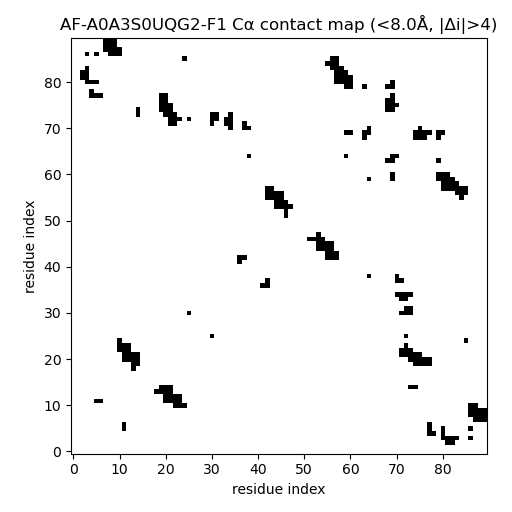025E-01  e=4.482E+00  Homo sapiens
  8xks-assembly1_H  TM=3.014E-01  e=4.793E+00  Chlamydomonas reinhardtii

Sequence (90 aa):
MTPTNCYDCKFQGTVPGSAHSCCTFIPEDMRLKLMLLYLSGKQLVITQEESEEPVPILNLDPHGIKNGWANWPVDFDPVWVSDCKLFTSK

Foldseek 3Di:
DAFQQCVQFPQWADDPPDPFTAGNVDDPVCWVVVLVCVLVVHFDFDDDPPDPDTHTQWQFAPVCSVVVQPSPRHTHHSVRTRHHNNGDGD

Secondary structure (DSSP, 8-state):
-----GGGBTTEEE-TT-SSEEETTS-HHHHHHHHHHHHTT---EE--TT-SSPEESEEE-HHHHHTTSEETTTEE-GGGEEEETT--B-

pLDDT: mean 90.04, std 9.72, range [44.12, 97.06]

Mean predicted aligned error: 4.35 Å